Protein AF-A0A142CHK4-F1 (afdb_monomer_lite)

Sequence (103 aa):
NFYVPMSNKTGVVRSPFEYPQYYLAEPWKYTILAAYMFLLILLGFPINFMTLYVTIQHKKLRTPLNYILLNLAIANLFMILFGFTVTMYSSMNGHFALGSTAC

Foldseek 3Di:
DDDDPDDCPVVPDDDLQPDAPCVVDPLVVLVVQLVVLVVCLVVLVCVLVVLVVVCVVDVVQPDPVCVVVNVVSVVSVCCSVLVSVQSSVQSVRNGNHVDDVSD

Radius of gyration: 18.73 Å; chains: 1; bounding box: 45×28×48 Å

Structure (mmCIF, N/CA/C/O backbone):
data_AF-A0A142CHK4-F1
#
_entry.id   AF-A0A142CHK4-F1
#
loop_
_atom_site.group_PDB
_atom_site.id
_atom_site.type_symbol
_atom_site.label_atom_id
_atom_site.label_alt_id
_atom_site.label_comp_id
_atom_site.label_asym_id
_atom_site.label_entity_id
_atom_site.label_seq_id
_atom_site.pdbx_PDB_ins_code
_atom_site.Cartn_x
_atom_site.Cartn_y
_atom_site.Cartn_z
_atom_site.occupancy
_atom_site.B_iso_or_equiv
_atom_site.auth_seq_id
_atom_site.auth_comp_id
_atom_site.auth_asym_id
_atom_site.auth_atom_id
_atom_site.pdbx_PDB_model_num
ATOM 1 N N . ASN A 1 1 ? 3.079 16.005 -11.420 1.00 82.25 1 ASN A N 1
ATOM 2 C CA . ASN A 1 1 ? 4.553 16.054 -11.274 1.00 82.25 1 ASN A CA 1
ATOM 3 C C . ASN A 1 1 ? 5.021 14.818 -10.527 1.00 82.25 1 ASN A C 1
ATOM 5 O O . ASN A 1 1 ? 4.360 14.451 -9.568 1.00 82.25 1 ASN A O 1
ATOM 9 N N . PHE A 1 2 ? 6.101 14.170 -10.971 1.00 90.12 2 PHE A N 1
ATOM 10 C CA . PHE A 1 2 ? 6.677 12.976 -10.335 1.00 90.12 2 PHE A CA 1
ATOM 11 C C . PHE A 1 2 ? 8.197 13.122 -10.194 1.00 90.12 2 PHE A C 1
ATOM 13 O O . PHE A 1 2 ? 8.809 13.940 -10.881 1.00 90.12 2 PHE A O 1
ATOM 20 N N . TYR A 1 3 ? 8.801 12.320 -9.318 1.00 92.81 3 TYR A N 1
ATOM 21 C CA . TYR A 1 3 ? 10.246 12.272 -9.106 1.00 92.81 3 TYR A CA 1
ATOM 22 C C . TYR A 1 3 ? 10.733 10.822 -9.152 1.00 92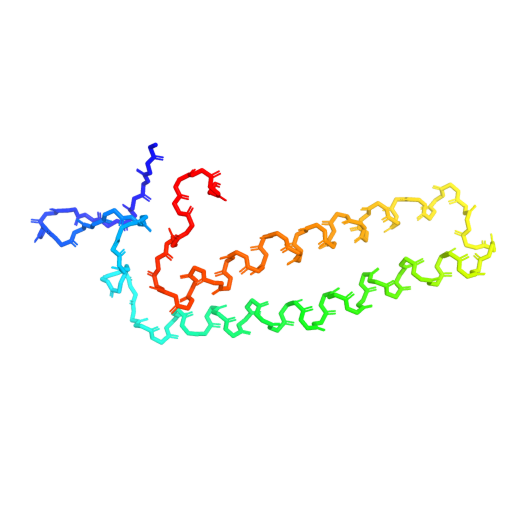.81 3 TYR A C 1
ATOM 24 O O . TYR A 1 3 ? 10.173 9.962 -8.474 1.00 92.81 3 TYR A O 1
ATOM 32 N N . VAL A 1 4 ? 11.773 10.558 -9.946 1.00 94.25 4 VAL A N 1
ATOM 33 C CA . VAL A 1 4 ? 12.447 9.255 -10.013 1.00 94.25 4 VAL A CA 1
ATOM 34 C C . VAL A 1 4 ? 13.858 9.417 -9.442 1.00 94.25 4 VAL A C 1
ATOM 36 O O . VAL A 1 4 ? 14.608 10.254 -9.951 1.00 94.25 4 VAL A O 1
ATOM 39 N N . PRO A 1 5 ? 14.261 8.632 -8.425 1.00 93.62 5 PRO A N 1
ATOM 40 C CA . PRO A 1 5 ? 15.570 8.750 -7.785 1.00 93.62 5 PRO A CA 1
ATOM 41 C C . PRO A 1 5 ? 16.681 8.074 -8.615 1.00 93.62 5 PRO A C 1
ATOM 43 O O . PRO A 1 5 ? 17.394 7.202 -8.131 1.00 93.62 5 PRO A O 1
ATOM 46 N N . MET A 1 6 ? 16.822 8.458 -9.886 1.00 92.44 6 MET A N 1
ATOM 47 C CA . MET A 1 6 ? 17.847 7.956 -10.804 1.00 92.44 6 MET A CA 1
ATOM 48 C C . MET A 1 6 ? 18.309 9.076 -11.733 1.00 92.44 6 MET A C 1
ATOM 50 O O . MET A 1 6 ? 17.502 9.836 -12.268 1.00 92.44 6 MET A O 1
ATOM 54 N N . SER A 1 7 ? 19.621 9.183 -11.950 1.00 93.12 7 SER A N 1
ATOM 55 C CA . SER A 1 7 ? 20.160 10.175 -12.881 1.00 93.12 7 SER A CA 1
ATOM 56 C C . SER A 1 7 ? 19.799 9.813 -14.322 1.00 93.12 7 SER A C 1
ATOM 58 O O . SER A 1 7 ? 20.071 8.703 -14.771 1.00 93.12 7 SER A O 1
ATOM 60 N N . ASN A 1 8 ? 19.260 10.769 -15.082 1.00 93.94 8 ASN A N 1
ATOM 61 C CA . ASN A 1 8 ? 18.896 10.555 -16.486 1.00 93.94 8 ASN A CA 1
ATOM 62 C C . ASN A 1 8 ? 20.056 10.779 -17.481 1.00 93.94 8 ASN A C 1
ATOM 64 O O . ASN A 1 8 ? 19.822 10.983 -18.668 1.00 93.94 8 ASN A O 1
ATOM 68 N N . LYS A 1 9 ? 21.322 10.746 -17.037 1.00 93.56 9 LYS A N 1
ATOM 69 C CA . LYS A 1 9 ? 22.487 10.899 -17.937 1.00 93.56 9 LYS A CA 1
ATOM 70 C C . LYS A 1 9 ? 22.560 9.809 -19.012 1.00 93.56 9 LYS A C 1
ATOM 72 O O . LYS A 1 9 ? 23.053 10.057 -20.102 1.00 93.56 9 LYS A O 1
ATOM 77 N N . THR A 1 10 ? 22.070 8.614 -18.698 1.00 91.38 10 THR A N 1
ATOM 78 C CA . THR A 1 10 ? 22.038 7.458 -19.604 1.00 91.38 10 THR A CA 1
ATOM 79 C C . THR A 1 10 ? 20.820 7.450 -20.531 1.00 91.38 10 THR A C 1
ATOM 81 O O . THR A 1 10 ? 20.745 6.608 -21.418 1.00 91.38 10 THR A O 1
ATOM 84 N N . GLY A 1 11 ? 19.845 8.344 -20.327 1.00 92.31 11 GLY A N 1
ATOM 85 C CA . GLY A 1 11 ? 18.628 8.401 -21.137 1.00 92.31 11 GLY A CA 1
ATOM 86 C C . GLY A 1 11 ? 17.668 7.223 -20.939 1.00 92.31 11 GLY A C 1
ATOM 87 O O . GLY A 1 11 ? 16.772 7.039 -21.763 1.00 92.31 11 GLY A O 1
ATOM 88 N N . VAL A 1 12 ? 17.827 6.415 -19.881 1.00 92.69 12 VAL A N 1
ATOM 89 C CA . VAL A 1 12 ? 16.981 5.232 -19.596 1.00 92.69 12 VAL A CA 1
ATOM 90 C C . VAL A 1 12 ? 15.791 5.526 -18.680 1.00 92.69 12 VAL A C 1
ATOM 92 O O . VAL A 1 12 ? 14.890 4.702 -18.581 1.00 92.69 12 VAL A O 1
ATOM 95 N N . VAL A 1 13 ? 15.764 6.686 -18.015 1.00 93.94 13 VAL A N 1
ATOM 96 C CA . VAL A 1 13 ? 14.705 7.032 -17.053 1.00 93.94 13 VAL A CA 1
ATOM 97 C C . VAL A 1 13 ? 13.393 7.281 -17.795 1.00 93.94 13 VAL A C 1
ATOM 99 O O . VAL A 1 13 ? 13.366 7.966 -18.821 1.00 93.94 13 VAL A O 1
ATOM 102 N N . ARG A 1 14 ? 12.294 6.709 -17.300 1.00 93.94 14 ARG A N 1
ATOM 103 C CA . ARG A 1 14 ? 10.964 6.782 -17.926 1.00 93.94 14 ARG A CA 1
ATOM 104 C C . ARG A 1 14 ? 9.891 7.116 -16.896 1.00 93.94 14 ARG A C 1
ATOM 106 O O . ARG A 1 14 ? 10.075 6.869 -15.706 1.00 93.94 14 ARG A O 1
ATOM 113 N N . SER A 1 15 ? 8.762 7.647 -17.368 1.00 93.25 15 SER A N 1
ATOM 114 C CA . SER A 1 15 ? 7.605 7.966 -16.525 1.00 93.25 15 SER A CA 1
ATOM 115 C C . SER A 1 15 ? 7.132 6.734 -15.733 1.00 93.25 15 SER A C 1
ATOM 117 O O . SER A 1 15 ? 6.928 5.679 -16.342 1.00 93.25 15 SER A O 1
ATOM 119 N N . PRO A 1 16 ? 6.916 6.848 -14.406 1.00 93.94 16 PRO A N 1
ATOM 120 C CA . PRO A 1 16 ? 6.438 5.746 -13.570 1.00 93.94 16 PRO A CA 1
ATOM 121 C C . PRO A 1 16 ? 4.970 5.384 -13.825 1.00 93.94 16 PRO A C 1
ATOM 123 O O . PRO A 1 16 ? 4.508 4.379 -13.299 1.00 93.94 16 PRO A O 1
ATOM 126 N N . PHE A 1 17 ? 4.242 6.182 -14.610 1.00 94.44 17 PHE A N 1
ATOM 127 C CA . PHE A 1 17 ? 2.841 5.931 -14.963 1.00 94.44 17 PHE A CA 1
ATOM 128 C C . PHE A 1 17 ? 2.672 5.225 -16.311 1.00 94.44 17 PHE A C 1
ATOM 130 O O . PHE A 1 17 ? 1.597 4.716 -16.597 1.00 94.44 17 PHE A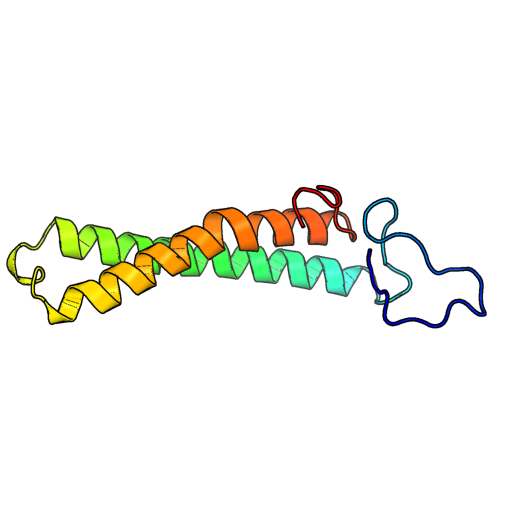 O 1
ATOM 137 N N . GLU A 1 18 ? 3.718 5.208 -17.139 1.00 90.50 18 GLU A N 1
ATOM 138 C CA . GLU A 1 18 ? 3.639 4.712 -18.520 1.00 90.50 18 GLU A CA 1
ATOM 139 C C . GLU A 1 18 ? 4.531 3.492 -18.761 1.00 90.50 18 GLU A C 1
ATOM 141 O O . GLU A 1 18 ? 4.196 2.646 -19.585 1.00 90.50 18 GLU A O 1
ATOM 146 N N . TYR A 1 19 ? 5.672 3.394 -18.064 1.00 92.75 19 TYR A N 1
ATOM 147 C CA . TYR A 1 19 ? 6.680 2.368 -18.338 1.00 92.75 19 TYR A CA 1
ATOM 148 C C . TYR A 1 19 ? 7.138 1.633 -17.071 1.00 92.75 19 TYR A C 1
ATOM 150 O O . TYR A 1 19 ? 7.347 2.278 -16.034 1.00 92.75 19 TYR A O 1
ATOM 158 N N . PRO A 1 20 ? 7.410 0.314 -17.166 1.00 93.62 20 PRO A N 1
ATOM 159 C CA . PRO A 1 20 ? 8.038 -0.469 -16.105 1.00 93.62 20 PRO A CA 1
ATOM 160 C C . PRO A 1 20 ? 9.356 0.137 -15.609 1.00 93.62 20 PRO A C 1
ATOM 162 O O . PRO A 1 20 ? 10.187 0.594 -16.393 1.00 93.62 20 PRO A O 1
ATOM 165 N N . GLN A 1 21 ? 9.574 0.099 -14.296 1.00 93.81 21 GLN A N 1
ATOM 166 C CA . GLN A 1 21 ? 10.703 0.756 -13.631 1.00 93.81 21 GLN A CA 1
ATOM 167 C C . GLN A 1 21 ? 11.869 -0.198 -13.312 1.00 93.81 21 GLN A C 1
ATOM 169 O O . GLN A 1 21 ? 12.659 0.071 -12.412 1.00 93.81 21 GLN A O 1
ATOM 174 N N . TYR A 1 22 ? 12.037 -1.290 -14.066 1.00 92.88 22 TYR A N 1
ATOM 175 C CA . TYR A 1 22 ? 13.062 -2.325 -13.820 1.00 92.88 22 TYR A CA 1
ATOM 176 C C . TYR A 1 22 ? 14.523 -1.846 -13.911 1.00 92.88 22 TYR A C 1
ATOM 178 O O . TYR A 1 22 ? 15.444 -2.592 -13.597 1.00 92.88 22 TYR A O 1
ATOM 186 N N . TYR A 1 23 ? 14.759 -0.604 -14.333 1.00 91.56 23 TYR A N 1
ATOM 187 C CA . TYR A 1 23 ? 16.084 0.013 -14.293 1.00 91.56 23 TYR A CA 1
ATOM 188 C C . TYR A 1 23 ? 16.476 0.516 -12.891 1.00 91.56 23 TYR A C 1
ATOM 190 O O . TYR A 1 23 ? 17.653 0.766 -12.650 1.00 91.56 23 TYR A O 1
ATOM 198 N N . LEU A 1 24 ? 15.517 0.679 -11.968 1.00 93.12 24 LEU A N 1
ATOM 199 C CA . LEU A 1 24 ? 15.784 1.071 -10.576 1.00 93.12 24 LEU A CA 1
ATOM 200 C C . LEU A 1 24 ? 16.193 -0.123 -9.708 1.00 93.12 24 LEU A C 1
ATOM 202 O O . LEU A 1 24 ? 16.959 0.015 -8.757 1.00 93.12 24 LEU A O 1
ATOM 206 N N . ALA A 1 25 ? 15.632 -1.289 -10.004 1.00 94.38 25 ALA A N 1
ATOM 207 C CA . ALA A 1 25 ? 15.756 -2.492 -9.205 1.00 94.38 25 ALA A CA 1
ATOM 208 C C . ALA A 1 25 ? 15.499 -3.725 -10.073 1.00 94.38 25 ALA A C 1
ATOM 210 O O . ALA A 1 25 ? 14.728 -3.680 -11.028 1.00 94.38 25 ALA A O 1
ATOM 211 N N . GLU A 1 26 ? 16.101 -4.851 -9.702 1.00 94.81 26 GLU A N 1
ATOM 212 C CA . GLU A 1 26 ? 15.864 -6.117 -10.392 1.00 94.81 26 GLU A CA 1
ATOM 213 C C . GLU A 1 26 ? 14.379 -6.544 -10.307 1.00 94.81 26 GLU A C 1
ATOM 215 O O . GLU A 1 26 ? 13.754 -6.363 -9.254 1.00 94.81 26 GLU A O 1
ATOM 220 N N . PRO A 1 27 ? 13.800 -7.152 -11.365 1.00 93.25 27 PRO A N 1
ATOM 221 C CA . PRO A 1 27 ? 12.365 -7.465 -11.439 1.00 93.25 27 PRO A CA 1
ATOM 222 C C . PRO A 1 27 ? 11.811 -8.301 -10.274 1.00 93.25 27 PRO A C 1
ATOM 224 O O . PRO A 1 27 ? 10.663 -8.119 -9.860 1.00 93.25 27 PRO A O 1
ATOM 227 N N . TRP A 1 28 ? 12.622 -9.187 -9.689 1.00 93.38 28 TRP A N 1
ATOM 228 C CA . TRP A 1 28 ? 12.198 -10.011 -8.553 1.00 93.38 28 TRP A CA 1
ATOM 229 C C . TRP A 1 28 ? 11.877 -9.178 -7.306 1.00 93.38 28 TRP A C 1
ATOM 231 O O . TRP A 1 28 ? 11.011 -9.572 -6.528 1.00 93.38 28 TRP A O 1
ATOM 241 N N . LYS A 1 29 ? 12.490 -7.997 -7.130 1.00 95.00 29 LYS A N 1
ATOM 242 C CA . LYS A 1 29 ? 12.192 -7.103 -5.998 1.00 95.00 29 LYS A CA 1
ATOM 243 C C . LYS A 1 29 ? 10.751 -6.590 -6.055 1.00 95.00 29 LYS A C 1
ATOM 245 O O . LYS A 1 29 ? 10.086 -6.528 -5.026 1.00 95.00 29 LYS A O 1
ATOM 250 N N . TYR A 1 30 ? 10.240 -6.308 -7.254 1.00 94.62 30 TYR A N 1
ATOM 251 C CA . TYR A 1 30 ? 8.837 -5.935 -7.467 1.00 94.62 30 TYR A CA 1
ATOM 252 C C . TYR A 1 30 ? 7.889 -7.100 -7.172 1.00 94.62 30 TYR A C 1
ATOM 254 O O . TYR A 1 30 ? 6.831 -6.906 -6.578 1.00 94.62 30 TYR A O 1
ATOM 262 N N . THR A 1 31 ? 8.299 -8.323 -7.517 1.00 94.56 31 THR A N 1
ATOM 263 C CA . THR A 1 31 ? 7.520 -9.536 -7.219 1.00 94.56 31 THR A CA 1
ATOM 264 C C . THR A 1 31 ? 7.442 -9.790 -5.713 1.00 94.56 31 THR A C 1
ATOM 266 O O . THR A 1 31 ? 6.366 -10.072 -5.190 1.00 94.56 31 THR A O 1
ATOM 269 N N . ILE A 1 32 ? 8.555 -9.622 -4.989 1.00 96.69 32 ILE A N 1
ATOM 270 C CA . ILE A 1 32 ? 8.568 -9.702 -3.523 1.00 96.69 32 ILE A CA 1
ATOM 271 C C . ILE A 1 32 ? 7.689 -8.615 -2.912 1.00 96.69 32 ILE A C 1
ATOM 273 O O . ILE A 1 32 ? 6.933 -8.906 -1.990 1.00 96.69 32 ILE A O 1
ATOM 277 N N . LEU A 1 33 ? 7.745 -7.384 -3.427 1.00 95.81 33 LEU A N 1
ATOM 278 C CA . LEU A 1 33 ? 6.883 -6.305 -2.951 1.00 95.81 33 LEU A CA 1
ATOM 279 C C . LEU A 1 33 ? 5.399 -6.646 -3.151 1.00 95.81 33 LEU A C 1
ATOM 281 O O . LEU A 1 33 ? 4.609 -6.471 -2.227 1.00 95.81 33 LEU A O 1
ATOM 285 N N . ALA A 1 34 ? 5.023 -7.195 -4.308 1.00 95.06 34 ALA A N 1
ATOM 286 C CA . ALA A 1 34 ? 3.658 -7.654 -4.559 1.00 95.06 34 ALA A CA 1
ATOM 287 C C . ALA A 1 34 ? 3.232 -8.765 -3.580 1.00 95.06 34 ALA A C 1
ATOM 289 O O . ALA A 1 34 ? 2.154 -8.683 -2.991 1.00 95.06 34 ALA A O 1
ATOM 290 N N . ALA A 1 35 ? 4.092 -9.764 -3.348 1.00 96.56 35 ALA A N 1
ATOM 291 C CA . ALA A 1 35 ? 3.837 -10.835 -2.384 1.00 96.56 35 ALA A CA 1
ATOM 292 C C . ALA A 1 35 ? 3.718 -10.309 -0.941 1.00 96.56 35 ALA A C 1
ATOM 294 O O . ALA A 1 35 ? 2.860 -10.758 -0.182 1.00 96.56 35 ALA A O 1
ATOM 295 N N . TYR A 1 36 ? 4.539 -9.324 -0.573 1.00 96.00 36 TYR A N 1
ATOM 296 C CA . TYR A 1 36 ? 4.485 -8.664 0.727 1.00 96.00 36 TYR A CA 1
ATOM 297 C C . TYR A 1 36 ? 3.171 -7.898 0.919 1.00 96.00 36 TYR A C 1
ATOM 299 O O . TYR A 1 36 ? 2.509 -8.076 1.939 1.00 96.00 36 TYR A O 1
ATOM 307 N N . MET A 1 37 ? 2.740 -7.115 -0.076 1.00 96.69 37 MET A N 1
ATOM 308 C CA . MET A 1 37 ? 1.450 -6.415 -0.027 1.00 96.69 37 MET A CA 1
ATOM 309 C C . MET A 1 37 ? 0.282 -7.400 0.094 1.00 96.69 37 MET A C 1
ATOM 311 O O . MET A 1 37 ? -0.622 -7.188 0.899 1.00 96.69 37 MET A O 1
ATOM 315 N N . PHE A 1 38 ? 0.329 -8.517 -0.635 1.00 95.56 38 PHE A N 1
ATOM 316 C CA . PHE A 1 38 ? -0.674 -9.575 -0.529 1.00 95.56 38 PHE A CA 1
ATOM 317 C C . PHE A 1 38 ? -0.722 -10.204 0.873 1.00 95.56 38 PHE A C 1
ATOM 319 O O . PHE A 1 38 ? -1.803 -10.379 1.436 1.00 95.56 38 PHE A O 1
ATOM 326 N N . LEU A 1 39 ? 0.436 -10.481 1.480 1.00 96.94 39 LEU A N 1
ATOM 327 C CA . LEU A 1 39 ? 0.521 -10.974 2.857 1.00 96.94 39 LEU A CA 1
ATOM 328 C C . LEU A 1 39 ? -0.091 -9.975 3.848 1.00 96.94 39 LEU A C 1
ATOM 330 O O . LEU A 1 39 ? -0.860 -10.373 4.725 1.00 96.94 39 LEU A O 1
ATOM 334 N N . LEU A 1 40 ? 0.204 -8.679 3.699 1.00 96.12 40 LEU A N 1
ATOM 335 C CA . LEU A 1 40 ? -0.374 -7.636 4.549 1.00 96.12 40 LEU A CA 1
ATOM 336 C C . LEU A 1 40 ? -1.899 -7.560 4.424 1.00 96.12 40 LEU A C 1
ATOM 338 O O . LEU A 1 40 ? -2.572 -7.353 5.431 1.00 96.12 40 LEU A O 1
ATOM 342 N N . ILE A 1 41 ? -2.455 -7.765 3.228 1.00 95.94 41 ILE A N 1
ATOM 343 C CA . ILE A 1 41 ? -3.908 -7.849 3.028 1.00 95.94 41 ILE A CA 1
ATOM 344 C C . ILE A 1 41 ? -4.469 -9.085 3.747 1.00 95.94 41 ILE A C 1
ATOM 346 O O . ILE A 1 41 ? -5.426 -8.961 4.514 1.00 95.94 41 ILE A O 1
ATOM 350 N N . LEU A 1 42 ? -3.850 -10.257 3.557 1.00 95.88 42 LEU A N 1
ATOM 351 C CA . LEU A 1 42 ? -4.296 -11.521 4.153 1.00 95.88 42 LEU A CA 1
ATOM 352 C C . LEU A 1 42 ? -4.301 -11.509 5.682 1.00 95.88 42 LEU A C 1
ATOM 354 O O . LEU A 1 42 ? -5.203 -12.084 6.281 1.00 95.88 42 LEU A O 1
ATOM 358 N N . LEU A 1 43 ? -3.310 -10.884 6.320 1.00 95.06 43 LEU A N 1
ATOM 359 C CA . LEU A 1 43 ? -3.234 -10.809 7.783 1.00 95.06 43 LEU A CA 1
ATOM 360 C C . LEU A 1 43 ? -3.970 -9.586 8.336 1.00 95.06 43 LEU A C 1
ATOM 362 O O . LEU A 1 43 ? -4.671 -9.676 9.344 1.00 95.06 43 LEU A O 1
ATOM 366 N N . GLY A 1 44 ? -3.833 -8.437 7.678 1.00 94.44 44 GLY A N 1
ATOM 367 C CA . GLY A 1 44 ? -4.404 -7.176 8.132 1.00 94.44 44 GLY A CA 1
ATOM 368 C C . GLY A 1 44 ? -5.926 -7.158 8.054 1.00 94.44 44 GLY A C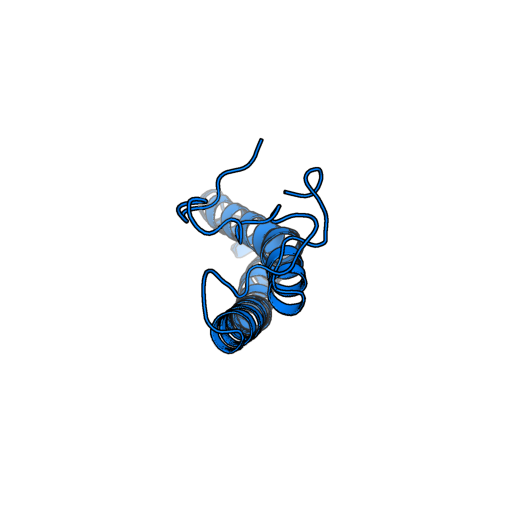 1
ATOM 369 O O . GLY A 1 44 ? -6.571 -6.636 8.967 1.00 94.44 44 GLY A O 1
ATOM 370 N N . PHE A 1 45 ? -6.520 -7.737 7.005 1.00 94.75 45 PHE A N 1
ATOM 371 C CA . PHE A 1 45 ? -7.971 -7.700 6.832 1.00 94.75 45 PHE A CA 1
ATOM 372 C C . PHE A 1 45 ? -8.704 -8.475 7.939 1.00 94.75 45 PHE A C 1
ATOM 374 O O . PHE A 1 45 ? -9.537 -7.862 8.610 1.00 94.75 45 PHE A O 1
ATOM 381 N N . PRO A 1 46 ? -8.375 -9.752 8.236 1.00 95.31 46 PRO A N 1
ATOM 382 C CA . PRO A 1 46 ? -9.043 -10.496 9.300 1.00 95.31 46 PRO A CA 1
ATOM 383 C C . PRO A 1 46 ? -8.904 -9.847 10.674 1.00 95.31 46 PRO A C 1
ATOM 385 O O . PRO A 1 46 ? -9.879 -9.819 11.416 1.00 95.31 46 PRO A O 1
ATOM 388 N N . ILE A 1 47 ? -7.733 -9.293 11.012 1.00 95.38 47 ILE A N 1
ATOM 389 C CA . ILE A 1 47 ? -7.483 -8.677 12.326 1.00 95.38 47 ILE A CA 1
ATOM 390 C C . ILE A 1 47 ? -8.375 -7.447 12.533 1.00 95.38 47 ILE A C 1
ATOM 392 O O . ILE A 1 47 ? -9.085 -7.337 13.538 1.00 95.38 47 ILE A O 1
ATOM 396 N N . ASN A 1 48 ? -8.374 -6.521 11.573 1.00 94.12 48 ASN A N 1
ATOM 397 C CA . ASN A 1 48 ? -9.160 -5.294 11.690 1.00 94.12 48 ASN A CA 1
ATOM 398 C C . ASN A 1 48 ? -10.666 -5.567 11.535 1.00 94.12 48 ASN A C 1
ATOM 400 O O . ASN A 1 48 ? -11.476 -4.980 12.253 1.00 94.12 48 ASN A O 1
ATOM 404 N N . PHE A 1 49 ? -11.050 -6.516 10.676 1.00 94.25 49 PHE A N 1
ATOM 405 C CA . PHE A 1 49 ? -12.444 -6.933 10.525 1.00 94.25 49 PHE A CA 1
ATOM 406 C C . PHE A 1 49 ? -12.982 -7.629 11.782 1.00 94.25 49 PHE A C 1
ATOM 408 O O . PHE A 1 49 ? -14.061 -7.277 12.255 1.00 94.25 49 PHE A O 1
ATOM 415 N N . MET A 1 50 ? -12.221 -8.555 12.381 1.00 93.44 50 MET A N 1
ATOM 416 C CA . MET A 1 50 ? -12.563 -9.175 13.670 1.00 93.44 50 MET A CA 1
ATOM 417 C C . MET A 1 50 ? -12.745 -8.121 14.761 1.00 93.44 50 MET A C 1
ATOM 419 O O . MET A 1 50 ? -13.685 -8.211 15.545 1.00 93.44 50 MET A O 1
ATOM 423 N N . THR A 1 51 ? -11.892 -7.096 14.792 1.00 92.69 51 THR A N 1
ATOM 424 C CA . THR A 1 51 ? -11.970 -6.017 15.789 1.00 92.69 51 THR A CA 1
ATOM 425 C C . THR A 1 51 ? -13.300 -5.262 15.694 1.00 92.69 51 THR A C 1
ATOM 427 O O . THR A 1 51 ? -13.968 -5.035 16.708 1.00 92.69 51 THR A O 1
ATOM 430 N N . LEU A 1 52 ? -13.744 -4.940 14.475 1.00 92.00 52 LEU A N 1
ATOM 431 C CA . LEU A 1 52 ? -15.074 -4.373 14.239 1.00 92.00 52 LEU A CA 1
ATOM 432 C C . LEU A 1 52 ? -16.190 -5.351 14.606 1.00 92.00 52 LEU A C 1
ATOM 434 O O . LEU A 1 52 ? -17.112 -4.989 15.337 1.00 92.00 52 LEU A O 1
ATOM 438 N N . TYR A 1 53 ? -16.092 -6.592 14.134 1.00 92.50 53 TYR A N 1
ATOM 439 C CA . TYR A 1 53 ? -17.104 -7.621 14.339 1.00 92.50 53 TYR A CA 1
ATOM 440 C C . TYR A 1 53 ? -17.362 -7.891 15.829 1.00 92.50 53 TYR A C 1
ATOM 442 O O . TYR A 1 53 ? -18.503 -7.826 16.288 1.00 92.50 53 TYR A O 1
ATOM 450 N N . VAL A 1 54 ? -16.303 -8.108 16.611 1.00 92.06 54 VAL A N 1
ATOM 451 C CA . VAL A 1 54 ? -16.368 -8.341 18.062 1.00 92.06 54 VAL A CA 1
ATOM 452 C C . VAL A 1 54 ? -16.966 -7.128 18.782 1.00 92.06 54 VAL A C 1
ATOM 454 O O . VAL A 1 54 ? -17.807 -7.290 19.668 1.00 92.06 54 VAL A O 1
ATOM 457 N N . THR A 1 55 ? -16.617 -5.905 18.370 1.00 89.12 55 THR A N 1
ATOM 458 C CA . THR A 1 55 ? -17.169 -4.680 18.977 1.00 89.12 55 THR A CA 1
ATOM 459 C C . THR A 1 55 ? -18.662 -4.490 18.672 1.00 89.12 55 THR A C 1
ATOM 461 O O . THR A 1 55 ? -19.425 -4.012 19.519 1.00 89.12 55 THR A O 1
ATOM 464 N N . ILE A 1 56 ? -19.120 -4.903 17.485 1.00 87.69 56 ILE A N 1
ATOM 465 C CA . ILE A 1 56 ? -20.542 -4.878 17.120 1.00 87.69 56 ILE A CA 1
ATOM 466 C C . ILE A 1 56 ? -21.317 -5.924 17.927 1.00 87.69 56 ILE A C 1
ATOM 468 O O . ILE A 1 56 ? -22.363 -5.585 18.489 1.00 87.69 56 ILE A O 1
ATOM 472 N N . GLN A 1 57 ? -20.803 -7.152 18.034 1.00 90.19 57 GLN A N 1
ATOM 473 C CA . GLN A 1 57 ? -21.473 -8.250 18.737 1.00 90.19 57 GLN A CA 1
ATOM 474 C C . GLN A 1 57 ? -21.554 -8.015 20.253 1.00 90.19 57 GLN A C 1
ATOM 476 O O . GLN A 1 57 ? -22.603 -8.206 20.872 1.00 90.19 57 GLN A O 1
ATOM 481 N N . HIS A 1 58 ? -20.475 -7.539 20.878 1.00 89.38 58 HIS A N 1
ATOM 482 C CA . HIS A 1 58 ? -20.420 -7.367 22.328 1.00 89.38 58 HIS A CA 1
ATOM 483 C C . HIS A 1 58 ? -20.729 -5.927 22.751 1.00 89.38 58 HIS A C 1
ATOM 485 O O . HIS A 1 58 ? -19.848 -5.074 22.830 1.00 89.38 58 HIS A O 1
ATOM 491 N N . LYS A 1 59 ? -21.982 -5.669 23.159 1.00 80.31 59 LYS A N 1
ATOM 492 C CA . LYS A 1 59 ? -22.419 -4.355 23.684 1.00 80.31 59 LYS A CA 1
ATOM 493 C C . LYS A 1 59 ? -21.576 -3.837 24.864 1.00 80.31 59 LYS A C 1
ATOM 495 O O . LYS A 1 59 ? -21.484 -2.629 25.043 1.00 80.31 59 LYS A O 1
ATOM 500 N N . LYS A 1 60 ? -20.931 -4.728 25.632 1.00 78.75 60 LYS A N 1
ATOM 501 C CA . LYS A 1 60 ? -20.028 -4.375 26.747 1.00 78.75 60 LYS A CA 1
ATOM 502 C C . LYS A 1 60 ? -18.761 -3.634 26.299 1.00 78.75 60 LYS A C 1
ATOM 504 O O . LYS A 1 60 ? -18.187 -2.900 27.090 1.00 78.75 60 LYS A O 1
ATOM 509 N N . LEU A 1 61 ? -18.335 -3.813 25.048 1.00 76.50 61 LEU A N 1
ATOM 510 C CA . LEU A 1 61 ? -17.130 -3.183 24.502 1.00 76.50 61 LEU A CA 1
ATOM 511 C C . LEU A 1 61 ? -17.390 -1.775 23.948 1.00 76.50 61 LEU A C 1
ATOM 513 O O . LEU A 1 61 ? -16.451 -1.120 23.513 1.00 76.50 61 LEU A O 1
ATOM 517 N N . ARG A 1 62 ? -18.631 -1.275 23.973 1.00 81.06 62 ARG A N 1
ATOM 518 C CA . ARG A 1 62 ? -19.000 0.045 23.434 1.00 81.06 62 ARG A CA 1
ATOM 519 C C . ARG A 1 62 ? -18.778 1.156 24.461 1.00 81.06 62 ARG A C 1
ATOM 521 O O . ARG A 1 62 ? -19.712 1.845 24.863 1.00 81.06 62 ARG A O 1
ATOM 528 N N . THR A 1 63 ? -17.541 1.293 24.923 1.00 83.44 63 THR A N 1
ATOM 529 C CA . THR A 1 63 ? -17.124 2.348 25.852 1.00 83.44 63 THR A CA 1
ATOM 530 C C . THR A 1 63 ? -16.420 3.483 25.100 1.00 83.44 63 THR A C 1
ATOM 532 O O . THR A 1 63 ? -15.854 3.244 24.031 1.00 83.44 63 THR A O 1
ATOM 535 N N . PRO A 1 64 ? -16.397 4.714 25.649 1.00 76.75 64 PRO A N 1
ATOM 536 C CA . PRO A 1 64 ? -15.723 5.859 25.029 1.00 76.75 64 PRO A CA 1
ATOM 537 C C . PRO A 1 64 ? -14.257 5.587 24.666 1.00 76.75 64 PRO A C 1
ATOM 539 O O . PRO A 1 64 ? -13.781 6.027 23.625 1.00 76.75 64 PRO A O 1
ATOM 542 N N . LEU A 1 65 ? -13.566 4.802 25.498 1.00 80.12 65 LEU A N 1
ATOM 543 C CA . LEU A 1 65 ? -12.170 4.415 25.295 1.00 80.12 65 LEU A CA 1
ATOM 544 C C . LEU A 1 65 ? -11.982 3.463 24.106 1.00 80.12 65 LEU A C 1
ATOM 546 O O . LEU A 1 65 ? -10.978 3.555 23.412 1.00 80.12 65 LEU A O 1
ATOM 550 N N . ASN A 1 66 ? -12.947 2.588 23.816 1.00 87.44 66 ASN A N 1
ATOM 551 C CA . ASN A 1 66 ? -12.824 1.619 22.723 1.00 87.44 66 ASN A CA 1
ATOM 552 C C . ASN A 1 66 ? -13.136 2.219 21.342 1.00 87.44 66 ASN A C 1
ATOM 554 O O . ASN A 1 66 ? -12.791 1.616 20.326 1.00 87.44 66 ASN A O 1
ATOM 558 N N . TYR A 1 67 ? -13.721 3.421 21.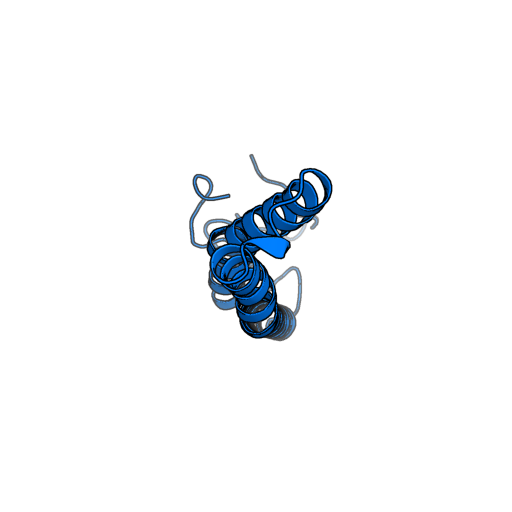269 1.00 86.75 67 TYR A N 1
ATOM 559 C CA . TYR A 1 67 ? -13.939 4.097 19.986 1.00 86.75 6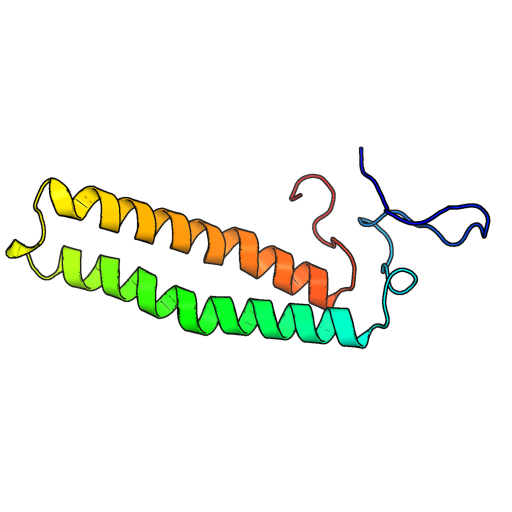7 TYR A CA 1
ATOM 560 C C . TYR A 1 67 ? -12.634 4.490 19.284 1.00 86.75 67 TYR A C 1
ATOM 562 O O . TYR A 1 67 ? -12.605 4.494 18.055 1.00 86.75 67 TYR A O 1
ATOM 570 N N . ILE A 1 68 ? -11.539 4.754 20.012 1.00 89.06 68 ILE A N 1
ATOM 571 C CA . ILE A 1 68 ? -10.244 5.050 19.374 1.00 89.06 68 ILE A CA 1
ATOM 572 C C . ILE A 1 68 ? -9.666 3.815 18.670 1.00 89.06 68 ILE A C 1
ATOM 574 O O . ILE A 1 68 ? -9.148 3.920 17.560 1.00 89.06 68 ILE A O 1
ATOM 578 N N . LEU A 1 69 ? -9.831 2.636 19.279 1.00 88.19 69 LEU A N 1
ATOM 579 C CA . LEU A 1 69 ? -9.440 1.352 18.695 1.00 88.19 69 LEU A CA 1
ATOM 580 C C . LEU A 1 69 ? -10.304 1.015 17.480 1.00 88.19 69 LEU A C 1
ATOM 582 O O . LEU A 1 69 ? -9.798 0.524 16.475 1.00 88.19 69 LEU A O 1
ATOM 586 N N . LEU A 1 70 ? -11.599 1.331 17.547 1.00 91.56 70 LEU A N 1
ATOM 587 C CA . LEU A 1 70 ? -12.511 1.154 16.423 1.00 91.56 70 LEU A CA 1
ATOM 588 C C . LEU A 1 70 ? -12.145 2.073 15.246 1.00 91.56 70 LEU A C 1
ATOM 590 O O . LEU A 1 70 ? -12.122 1.623 14.104 1.00 91.56 70 LEU A O 1
ATOM 594 N N . ASN A 1 71 ? -11.804 3.335 15.522 1.00 93.50 71 ASN A N 1
ATOM 595 C CA . ASN A 1 71 ? -11.335 4.277 14.507 1.00 93.50 71 ASN A CA 1
ATOM 596 C C . ASN A 1 71 ? -10.040 3.789 13.843 1.00 93.50 71 ASN A C 1
ATOM 598 O O . ASN A 1 71 ? -9.930 3.801 12.620 1.00 93.50 71 ASN A O 1
ATOM 602 N N . LEU A 1 72 ? -9.089 3.290 14.639 1.00 94.06 72 LEU A N 1
ATOM 603 C CA . LEU A 1 72 ? -7.860 2.687 14.126 1.00 94.06 72 LEU A CA 1
ATOM 604 C C . LEU A 1 72 ? -8.153 1.479 13.222 1.00 94.06 72 LEU A C 1
ATOM 606 O O . LEU A 1 72 ? -7.586 1.378 12.136 1.00 94.06 72 LEU A O 1
ATOM 610 N N . ALA A 1 73 ? -9.066 0.591 13.628 1.00 94.69 73 ALA A N 1
ATOM 611 C CA . ALA A 1 73 ? -9.456 -0.564 12.820 1.00 94.69 73 ALA A CA 1
ATOM 612 C C . ALA A 1 73 ? -10.090 -0.150 11.480 1.00 94.69 73 ALA A C 1
ATOM 614 O O . ALA A 1 73 ? -9.766 -0.724 10.442 1.00 94.69 73 ALA A O 1
ATOM 615 N N . ILE A 1 74 ? -10.946 0.876 11.480 1.00 95.12 74 ILE A N 1
ATOM 616 C CA . ILE A 1 74 ? -11.542 1.430 10.255 1.00 95.12 74 ILE A CA 1
ATOM 617 C C . ILE A 1 74 ? -10.462 2.043 9.357 1.00 95.12 74 ILE A C 1
ATOM 619 O O . ILE A 1 74 ? -10.421 1.740 8.165 1.00 95.12 74 ILE A O 1
ATOM 623 N N . ALA A 1 75 ? -9.560 2.854 9.915 1.00 96.12 75 ALA A N 1
ATOM 624 C CA . ALA A 1 75 ? -8.457 3.458 9.170 1.00 96.12 75 ALA A CA 1
ATOM 625 C C . ALA A 1 75 ? -7.565 2.393 8.506 1.00 96.12 75 ALA A C 1
ATOM 627 O O . ALA A 1 75 ? -7.227 2.503 7.327 1.00 96.12 75 ALA A O 1
ATOM 628 N N . ASN A 1 76 ? -7.257 1.315 9.228 1.00 95.19 76 ASN A N 1
ATOM 629 C CA . ASN A 1 76 ? -6.495 0.195 8.685 1.00 95.19 76 ASN A CA 1
ATOM 630 C C . ASN A 1 76 ? -7.240 -0.525 7.553 1.00 95.19 76 ASN A C 1
ATOM 632 O O . ASN A 1 76 ? -6.620 -0.904 6.563 1.00 95.19 76 ASN A O 1
ATOM 636 N N . LEU A 1 77 ? -8.563 -0.693 7.652 1.00 95.25 77 LEU A N 1
ATOM 637 C CA . LEU A 1 77 ? -9.353 -1.286 6.568 1.00 95.25 77 LEU A CA 1
ATOM 638 C C . LEU A 1 77 ? -9.352 -0.413 5.309 1.00 95.25 77 LEU A C 1
ATOM 640 O O . LEU A 1 77 ? -9.227 -0.955 4.214 1.00 95.25 77 LEU A O 1
ATOM 644 N N . PHE A 1 78 ? -9.406 0.916 5.442 1.00 96.06 78 PHE A N 1
ATOM 645 C CA . PHE A 1 78 ? -9.228 1.823 4.302 1.00 96.06 78 PHE A CA 1
ATOM 646 C C . PHE A 1 78 ? -7.851 1.652 3.646 1.00 96.06 78 PHE A C 1
ATOM 648 O O . PHE A 1 78 ? -7.763 1.526 2.424 1.00 96.06 78 PHE A O 1
ATOM 655 N N . MET A 1 79 ? -6.782 1.573 4.444 1.00 96.19 79 MET A N 1
ATOM 656 C CA . MET A 1 79 ? -5.429 1.330 3.930 1.00 96.19 79 MET A CA 1
ATOM 657 C C . MET A 1 79 ? -5.312 -0.006 3.193 1.00 96.19 79 MET A C 1
ATOM 659 O O . MET A 1 79 ? -4.678 -0.070 2.142 1.00 96.19 79 MET A O 1
ATOM 663 N N . ILE A 1 80 ? -5.944 -1.062 3.704 1.00 95.06 80 ILE A N 1
ATOM 664 C CA . ILE A 1 80 ? -5.928 -2.386 3.074 1.00 95.06 80 ILE A CA 1
ATOM 665 C C . ILE A 1 80 ? -6.694 -2.369 1.747 1.00 95.06 80 ILE A C 1
ATOM 667 O O . ILE A 1 80 ? -6.169 -2.838 0.740 1.00 95.06 80 ILE A O 1
ATOM 671 N N . LEU A 1 81 ? -7.909 -1.812 1.730 1.00 93.69 81 LEU A N 1
ATOM 672 C CA . LEU A 1 81 ? -8.783 -1.836 0.555 1.00 93.69 81 LEU A CA 1
ATOM 673 C C . LEU A 1 81 ? -8.249 -0.967 -0.585 1.00 93.69 81 LEU A C 1
ATOM 675 O O . LEU A 1 81 ? -8.232 -1.420 -1.728 1.00 93.69 81 LEU A O 1
ATOM 679 N N . PHE A 1 82 ? -7.791 0.247 -0.281 1.00 93.62 82 PHE A N 1
ATOM 680 C CA . PHE A 1 82 ? -7.350 1.201 -1.297 1.00 93.62 82 PHE A CA 1
ATOM 681 C C . PHE A 1 82 ? -5.829 1.207 -1.455 1.00 93.62 82 PHE A C 1
ATOM 683 O O . PHE A 1 82 ? -5.331 1.029 -2.558 1.00 93.62 82 PHE A O 1
ATOM 690 N N . GLY A 1 83 ? -5.071 1.346 -0.368 1.00 94.12 83 GLY A N 1
ATOM 691 C CA . GLY A 1 83 ? -3.612 1.476 -0.431 1.00 94.12 83 GLY A CA 1
ATOM 692 C C . GLY A 1 83 ? -2.905 0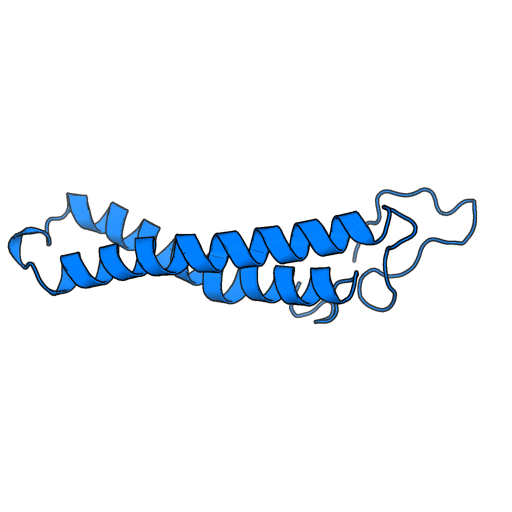.193 -0.869 1.00 94.12 83 GLY A C 1
ATOM 693 O O . GLY A 1 83 ? -2.195 0.177 -1.878 1.00 94.12 83 GLY A O 1
ATOM 694 N N . PHE A 1 84 ? -3.091 -0.901 -0.126 1.00 94.75 84 PHE A N 1
ATOM 695 C CA . PHE A 1 84 ? -2.365 -2.149 -0.385 1.00 94.75 84 PHE A CA 1
ATOM 696 C C . PHE A 1 84 ? -2.811 -2.824 -1.679 1.00 94.75 84 PHE A C 1
ATOM 698 O O . PHE A 1 84 ? -1.955 -3.297 -2.422 1.00 94.75 84 PHE A O 1
ATOM 705 N N . THR A 1 85 ? -4.105 -2.804 -2.009 1.00 94.19 85 THR A N 1
ATOM 706 C CA . THR A 1 85 ? -4.611 -3.354 -3.279 1.00 94.19 85 THR A CA 1
ATOM 707 C C . THR A 1 85 ? -4.028 -2.622 -4.491 1.00 94.19 85 THR A C 1
ATOM 709 O O . THR A 1 85 ? -3.534 -3.260 -5.422 1.00 94.19 85 THR A O 1
ATOM 712 N N . VAL A 1 86 ? -4.014 -1.282 -4.470 1.00 95.06 86 VAL A N 1
ATOM 713 C CA . VAL A 1 86 ? -3.425 -0.466 -5.547 1.00 95.06 86 VAL A CA 1
ATOM 714 C C . VAL A 1 86 ? -1.919 -0.690 -5.647 1.00 95.06 86 VAL A C 1
ATOM 716 O O . VAL A 1 86 ? -1.379 -0.841 -6.747 1.00 95.06 86 VAL A O 1
ATOM 719 N N . THR A 1 87 ? -1.233 -0.759 -4.505 1.00 94.75 87 THR A N 1
ATOM 720 C CA . THR A 1 87 ? 0.217 -0.985 -4.465 1.00 94.75 87 THR A CA 1
ATOM 721 C C . THR A 1 87 ? 0.578 -2.384 -4.956 1.00 94.75 87 THR A C 1
ATOM 723 O O . THR A 1 87 ? 1.543 -2.535 -5.703 1.00 94.75 87 THR A O 1
ATOM 726 N N . MET A 1 88 ? -0.208 -3.404 -4.604 1.00 95.88 88 MET A N 1
ATOM 727 C CA . MET A 1 88 ? -0.050 -4.767 -5.110 1.00 95.88 88 MET A CA 1
ATOM 728 C C . MET A 1 88 ? -0.202 -4.791 -6.633 1.00 95.88 88 MET A C 1
ATOM 730 O O . MET A 1 88 ? 0.696 -5.274 -7.321 1.00 95.88 88 MET A O 1
ATOM 734 N N . TYR A 1 89 ? -1.283 -4.210 -7.162 1.00 95.06 89 TYR A N 1
ATOM 735 C CA . TYR A 1 89 ? -1.528 -4.146 -8.604 1.00 95.06 89 TYR A CA 1
ATOM 736 C C . TYR A 1 89 ? -0.403 -3.412 -9.347 1.00 95.06 89 TYR A C 1
ATOM 738 O O . TYR A 1 89 ? 0.101 -3.890 -10.362 1.00 95.06 89 TYR A O 1
ATOM 746 N N . SER A 1 90 ? 0.060 -2.284 -8.811 1.00 94.75 90 SER A N 1
ATOM 747 C CA . SER A 1 90 ? 1.176 -1.525 -9.388 1.00 94.75 90 SER A CA 1
ATOM 748 C C . SER A 1 90 ? 2.494 -2.310 -9.336 1.00 94.75 90 SER A C 1
ATOM 750 O O . SER A 1 90 ? 3.253 -2.341 -10.303 1.00 94.75 90 SER A O 1
ATOM 752 N N . SER A 1 91 ? 2.754 -3.022 -8.236 1.00 93.81 91 SER A N 1
ATOM 753 C CA . SER A 1 91 ? 3.970 -3.832 -8.071 1.00 93.81 91 SER A CA 1
ATOM 754 C C . SER A 1 91 ? 4.007 -5.022 -9.030 1.00 93.81 91 SER A C 1
ATOM 756 O O . SER A 1 91 ? 5.062 -5.311 -9.588 1.00 93.81 91 SER A O 1
ATOM 758 N N . MET A 1 92 ? 2.862 -5.663 -9.293 1.00 93.38 92 MET A N 1
ATOM 759 C CA . MET A 1 92 ? 2.749 -6.734 -10.295 1.00 93.38 92 MET A CA 1
ATOM 760 C C . MET A 1 92 ? 3.081 -6.248 -11.712 1.00 93.38 92 MET A C 1
ATOM 762 O O . MET A 1 92 ? 3.672 -6.989 -12.491 1.00 93.38 92 MET A O 1
ATOM 766 N N . ASN A 1 93 ? 2.751 -4.993 -12.029 1.00 92.62 93 ASN A N 1
ATOM 767 C CA . ASN A 1 93 ? 3.048 -4.369 -13.320 1.00 92.62 93 ASN A CA 1
ATOM 768 C C . ASN A 1 93 ? 4.440 -3.701 -13.375 1.00 92.62 93 ASN A C 1
ATOM 770 O O . ASN A 1 93 ? 4.859 -3.231 -14.433 1.00 92.62 93 ASN A O 1
ATOM 774 N N . GLY A 1 94 ? 5.164 -3.606 -12.252 1.00 91.44 94 GLY A N 1
ATOM 775 C CA . GLY A 1 94 ? 6.479 -2.954 -12.167 1.00 91.44 94 GLY A CA 1
ATOM 776 C C . GLY A 1 94 ? 6.465 -1.425 -12.333 1.00 91.44 94 GLY A C 1
ATOM 777 O O . GLY A 1 94 ? 7.528 -0.822 -12.483 1.00 91.44 94 GLY A O 1
ATOM 778 N N . HIS A 1 95 ? 5.287 -0.799 -12.337 1.00 92.19 95 HIS A N 1
ATOM 779 C CA . HIS A 1 95 ? 5.069 0.648 -12.444 1.00 92.19 95 HIS A CA 1
ATOM 780 C C . HIS A 1 95 ? 3.654 1.008 -11.961 1.00 92.19 95 HIS A C 1
ATOM 782 O O . HIS A 1 95 ? 2.823 0.126 -11.743 1.00 92.19 95 HIS A O 1
ATOM 788 N N . PHE A 1 96 ? 3.362 2.294 -11.771 1.00 94.06 96 PHE A N 1
ATOM 789 C CA . PHE A 1 96 ? 2.066 2.743 -11.264 1.00 94.06 96 PHE A CA 1
ATOM 790 C C . PHE A 1 96 ? 1.001 2.748 -12.370 1.00 94.06 96 PHE A C 1
ATOM 792 O O . PHE A 1 96 ? 0.713 3.771 -12.991 1.00 94.06 96 PHE A O 1
ATOM 799 N N . ALA A 1 97 ? 0.411 1.577 -12.608 1.00 90.69 97 ALA A N 1
ATOM 800 C CA . ALA A 1 97 ? -0.483 1.316 -13.735 1.00 90.69 97 ALA A CA 1
ATOM 801 C C . ALA A 1 97 ? -1.834 2.058 -13.678 1.00 90.69 97 ALA A C 1
ATOM 803 O O . ALA A 1 97 ? -2.514 2.163 -14.695 1.00 90.69 97 ALA A O 1
ATOM 804 N N . LEU A 1 98 ? -2.246 2.574 -12.514 1.00 91.62 98 LEU A N 1
ATOM 805 C CA . LEU A 1 98 ? -3.508 3.318 -12.376 1.00 91.62 98 LEU A CA 1
ATOM 806 C C . LEU A 1 98 ? -3.388 4.808 -12.750 1.00 91.62 98 LEU A C 1
ATOM 808 O O . LEU A 1 98 ? -4.378 5.535 -12.701 1.00 91.62 98 LEU A O 1
ATOM 812 N N . GLY A 1 99 ? -2.195 5.262 -13.147 1.00 91.06 99 GLY A N 1
ATOM 813 C CA . GLY A 1 99 ? -1.957 6.634 -13.590 1.00 91.06 99 GLY A CA 1
ATOM 814 C C . GLY A 1 99 ? -1.945 7.667 -12.459 1.00 91.06 99 GLY A C 1
ATOM 815 O O . GLY A 1 99 ? -2.114 7.356 -11.285 1.00 91.06 99 GLY A O 1
ATOM 816 N N . SER A 1 100 ? -1.730 8.936 -12.803 1.00 91.38 100 SER A N 1
ATOM 817 C CA . SER A 1 100 ? -1.507 9.994 -11.808 1.00 91.38 100 SER A CA 1
ATOM 818 C C . SER A 1 100 ? -2.739 10.374 -10.986 1.00 91.38 100 SER A C 1
ATOM 820 O O . SER A 1 100 ? -2.590 11.057 -9.985 1.00 91.38 100 SER A O 1
ATOM 822 N N . THR A 1 101 ? -3.946 10.019 -11.424 1.00 91.44 101 THR A N 1
ATOM 823 C CA . THR A 1 101 ? -5.196 10.350 -10.719 1.00 91.44 101 THR A CA 1
ATOM 824 C C . THR A 1 101 ? -5.479 9.422 -9.546 1.00 91.44 101 THR A C 1
ATOM 826 O O . THR A 1 101 ? -6.147 9.829 -8.603 1.00 91.44 101 THR A O 1
ATOM 829 N N . ALA A 1 102 ? -4.996 8.181 -9.614 1.00 89.56 102 ALA A N 1
ATOM 830 C CA . ALA A 1 102 ? -5.109 7.209 -8.531 1.00 89.56 102 ALA A CA 1
ATOM 831 C C . ALA A 1 102 ? -3.905 7.231 -7.572 1.00 89.56 102 ALA A C 1
ATOM 833 O O . ALA A 1 102 ? -3.955 6.574 -6.532 1.00 89.56 102 ALA A O 1
ATOM 834 N N . CYS A 1 103 ? -2.828 7.926 -7.952 1.00 88.38 103 CYS A N 1
ATOM 835 C CA . CYS A 1 103 ? -1.641 8.166 -7.132 1.00 88.38 103 CYS A CA 1
ATOM 836 C C . CYS A 1 103 ? -1.881 9.324 -6.162 1.00 88.38 103 CYS A C 1
ATOM 838 O O . CYS A 1 103 ? -1.379 9.217 -5.022 1.00 88.38 103 CYS A O 1
#

Secondary structure (DSSP, 8-state):
----SS-GGGS----TTTS--TTTS-HHHHHHHHHHHHHHHHHHHHHHHHHHHHHHH-GGG--TTHHHHHHHHHHHHHIIIIIIHHHHHHHHHTS-TT-TTT-

InterPro domains:
  IPR000276 G protein-coupled receptor, rhodopsin-like [PF00001] (48-103)
  IPR000276 G protein-coupled receptor, rhodopsin-like [PR00237] (32-56)
  IPR000276 G protein-coupled receptor, rhodopsin-like [PR00237] (65-86)
  IPR000732 Rhodopsin [PR00579] (15-31)
  IPR000732 Rhodopsin [PR00579] (78-94)
  IPR017452 GPCR, rhodopsin-like, 7TM [PS50262] (47-103)
  IPR019477 Rhodopsin, N-terminal [PF10413] (1-30)
  IPR037114 Rhodopsin, N-terminal domain superfamily [G3DSA:4.10.840.10] (1-28)
  IPR050125 G-protein coupled receptor opsins [PTHR24240] (28-103)

pLDDT: mean 92.32, std 4.25, range [76.5, 96.94]

Organism: Microhyla ornata (NCBI:txid143526)